Protein AF-A0A8S2B0I2-F1 (afdb_monomer_lite)

Structure (mmCIF, N/CA/C/O backbone):
data_AF-A0A8S2B0I2-F1
#
_entry.id   AF-A0A8S2B0I2-F1
#
loop_
_atom_site.group_PDB
_atom_site.id
_atom_site.type_symbol
_atom_site.label_atom_id
_atom_site.label_alt_id
_atom_site.label_comp_id
_atom_site.label_asym_id
_atom_site.label_entity_id
_atom_site.label_seq_id
_atom_site.pdbx_PDB_ins_code
_atom_site.Cartn_x
_atom_site.Cartn_y
_atom_site.Cartn_z
_atom_site.occupancy
_atom_site.B_iso_or_equiv
_atom_site.auth_seq_id
_atom_site.auth_comp_id
_atom_site.auth_asym_id
_atom_site.auth_atom_id
_atom_site.pdbx_PDB_model_num
ATOM 1 N N . MET A 1 1 ? -21.953 -1.258 -14.626 1.00 63.03 1 MET A N 1
ATOM 2 C CA . MET A 1 1 ? -21.157 -0.510 -15.625 1.00 63.03 1 MET A CA 1
ATOM 3 C C . MET A 1 1 ? -19.674 -0.447 -15.233 1.00 63.03 1 MET A C 1
ATOM 5 O O . MET A 1 1 ? -18.869 -1.016 -15.953 1.00 63.03 1 MET A O 1
ATOM 9 N N . MET A 1 2 ? -19.300 0.122 -14.073 1.00 77.00 2 MET A N 1
ATOM 10 C CA . MET A 1 2 ? -17.888 0.234 -13.629 1.00 77.00 2 MET A CA 1
ATOM 11 C C . MET A 1 2 ? -17.119 -1.097 -13.538 1.00 77.00 2 MET A C 1
ATOM 13 O O . MET A 1 2 ? -15.950 -1.144 -13.905 1.00 77.00 2 MET A O 1
ATOM 17 N N . ALA A 1 3 ? -17.766 -2.188 -13.109 1.00 78.00 3 ALA A N 1
ATOM 18 C CA . ALA A 1 3 ? -17.109 -3.492 -12.963 1.00 78.00 3 ALA A CA 1
ATOM 19 C C . ALA A 1 3 ? -16.516 -4.033 -14.279 1.00 78.00 3 ALA A C 1
ATOM 21 O O . ALA A 1 3 ? -15.490 -4.700 -14.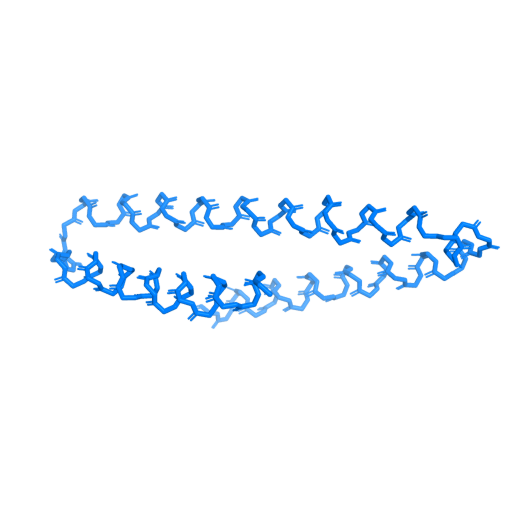255 1.00 78.00 3 ALA A O 1
ATOM 22 N N . PHE A 1 4 ? -17.124 -3.707 -15.425 1.00 82.75 4 PHE A N 1
ATOM 23 C CA . PHE A 1 4 ? -16.644 -4.153 -16.735 1.00 82.75 4 PHE A CA 1
ATOM 24 C C . PHE A 1 4 ? -15.375 -3.400 -17.151 1.00 82.75 4 PHE A C 1
ATOM 26 O O . PHE A 1 4 ? -14.410 -4.003 -17.605 1.00 82.75 4 PHE A O 1
ATOM 33 N N . PHE A 1 5 ? -15.342 -2.085 -16.916 1.00 82.06 5 PHE A N 1
ATOM 34 C CA . PHE A 1 5 ? -14.149 -1.272 -17.149 1.00 82.06 5 PHE A CA 1
ATOM 35 C C . PHE A 1 5 ? -12.993 -1.695 -16.244 1.00 82.06 5 PHE A C 1
ATOM 37 O O . PHE A 1 5 ? -11.864 -1.793 -16.718 1.00 82.06 5 PHE A O 1
ATOM 44 N N . PHE A 1 6 ? -13.267 -2.014 -14.975 1.00 80.81 6 PHE A N 1
ATOM 45 C CA . PHE A 1 6 ? -12.249 -2.541 -14.067 1.00 80.81 6 PHE A CA 1
ATOM 46 C C . PHE A 1 6 ? -11.723 -3.897 -14.556 1.00 80.81 6 PHE A C 1
ATOM 48 O O . PHE A 1 6 ? -10.522 -4.052 -14.756 1.00 80.81 6 PHE A O 1
ATOM 55 N N . ALA A 1 7 ? -12.624 -4.832 -14.874 1.00 85.31 7 ALA A N 1
ATOM 56 C CA . ALA A 1 7 ? -12.274 -6.169 -15.350 1.00 85.31 7 ALA A CA 1
ATOM 57 C C . ALA A 1 7 ? -11.482 -6.184 -16.669 1.00 85.31 7 ALA A C 1
ATOM 59 O O . ALA A 1 7 ? -10.772 -7.152 -16.913 1.00 85.31 7 ALA A O 1
ATOM 60 N N . VAL A 1 8 ? -11.576 -5.143 -17.505 1.00 87.94 8 VAL A N 1
ATOM 61 C CA . VAL A 1 8 ? -10.761 -4.995 -18.728 1.00 87.94 8 VAL A CA 1
ATOM 62 C C . VAL A 1 8 ? -9.457 -4.238 -18.458 1.00 87.94 8 VAL A C 1
ATOM 64 O O . VAL A 1 8 ? -8.404 -4.616 -18.970 1.00 87.94 8 VAL A O 1
ATOM 67 N N . THR A 1 9 ? -9.491 -3.196 -17.627 1.00 84.88 9 THR A N 1
ATOM 68 C CA . THR A 1 9 ? -8.307 -2.368 -17.338 1.00 84.88 9 THR A CA 1
ATOM 69 C C . THR A 1 9 ? -7.268 -3.136 -16.521 1.00 84.88 9 THR A C 1
ATOM 71 O O . THR A 1 9 ? -6.072 -2.983 -16.762 1.00 84.88 9 THR A O 1
ATOM 74 N N . THR A 1 10 ? -7.694 -4.009 -15.602 1.00 85.94 10 THR A N 1
ATOM 75 C CA . THR A 1 10 ? -6.788 -4.835 -14.789 1.00 85.94 10 THR A CA 1
ATOM 76 C C . THR A 1 10 ? -5.930 -5.796 -15.628 1.00 85.94 10 THR A C 1
ATOM 78 O O . THR A 1 10 ? -4.706 -5.708 -15.527 1.00 85.94 10 THR A O 1
ATOM 81 N N . PRO A 1 11 ? -6.486 -6.679 -16.486 1.00 87.69 11 PRO A N 1
ATOM 82 C CA . PRO A 1 11 ? -5.668 -7.552 -17.324 1.00 87.69 11 PRO A CA 1
ATOM 83 C C . PRO A 1 11 ? -4.850 -6.760 -18.344 1.00 87.69 11 PRO A C 1
ATOM 85 O O . PRO A 1 11 ? -3.711 -7.131 -18.607 1.00 87.69 11 PRO A O 1
ATOM 88 N N . PHE A 1 12 ? -5.372 -5.644 -18.866 1.00 88.56 12 PHE A N 1
ATOM 89 C CA . PHE A 1 12 ? -4.603 -4.771 -19.752 1.00 88.56 12 PHE A CA 1
ATOM 90 C C . PHE A 1 12 ? -3.353 -4.208 -19.060 1.00 88.56 12 PHE A C 1
ATOM 92 O O . PHE A 1 12 ? -2.258 -4.304 -19.610 1.00 88.56 12 PHE A O 1
ATOM 99 N N . GLY A 1 13 ? -3.485 -3.695 -17.833 1.00 85.38 13 GLY A N 1
ATOM 100 C CA . GLY A 1 13 ? -2.354 -3.210 -17.039 1.00 85.38 13 GLY A CA 1
ATOM 101 C C . GLY A 1 13 ? -1.325 -4.302 -16.727 1.00 85.38 13 GLY A C 1
ATOM 102 O O . GLY A 1 13 ? -0.125 -4.049 -16.816 1.00 85.38 13 GLY A O 1
ATOM 103 N N . ILE A 1 14 ? -1.777 -5.530 -16.438 1.00 85.38 14 ILE A N 1
ATOM 104 C CA . ILE A 1 14 ? -0.894 -6.686 -16.205 1.00 85.38 14 ILE A CA 1
ATOM 105 C C . ILE A 1 14 ? -0.116 -7.042 -17.479 1.00 85.38 14 ILE A C 1
ATOM 107 O O . ILE A 1 14 ? 1.103 -7.193 -17.426 1.00 85.38 14 ILE A O 1
ATOM 111 N N . VAL A 1 15 ? -0.792 -7.132 -18.630 1.00 86.88 15 VAL A N 1
ATOM 112 C CA . VAL A 1 15 ? -0.148 -7.417 -19.925 1.00 86.88 15 VAL A CA 1
ATOM 113 C C . VAL A 1 15 ? 0.867 -6.335 -20.276 1.00 86.88 15 VAL A C 1
ATOM 115 O O . VAL A 1 15 ? 1.975 -6.656 -20.700 1.00 86.88 15 VAL A O 1
ATOM 118 N N . LEU A 1 16 ? 0.525 -5.064 -20.056 1.00 84.50 16 LEU A N 1
ATOM 119 C CA . LEU A 1 16 ? 1.439 -3.952 -20.292 1.00 84.50 16 LEU A CA 1
ATOM 120 C C . LEU A 1 16 ? 2.671 -4.046 -19.376 1.00 84.50 16 LEU A C 1
ATOM 122 O O . LEU A 1 16 ? 3.793 -3.897 -19.848 1.00 84.50 16 LEU A O 1
ATOM 126 N N . GLY A 1 17 ? 2.479 -4.374 -18.094 1.00 80.00 17 GLY A N 1
ATOM 127 C CA . GLY A 1 17 ? 3.568 -4.595 -17.139 1.00 80.00 17 GLY A CA 1
ATOM 128 C C . GLY A 1 17 ? 4.517 -5.725 -17.554 1.00 80.00 17 GLY A C 1
ATOM 129 O O . GLY A 1 17 ? 5.732 -5.536 -17.518 1.00 80.00 17 GLY A O 1
ATOM 130 N N . ILE A 1 18 ? 3.975 -6.860 -18.015 1.00 81.12 18 ILE A N 1
ATOM 131 C CA . ILE A 1 18 ? 4.757 -8.004 -18.520 1.00 81.12 18 ILE A CA 1
ATOM 132 C C . ILE A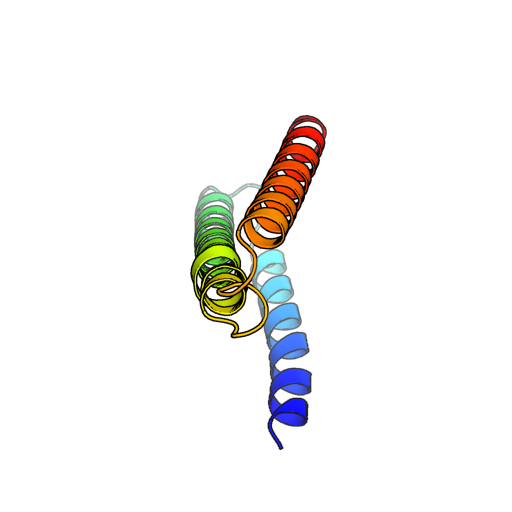 1 18 ? 5.476 -7.652 -19.832 1.00 81.12 18 ILE A C 1
ATOM 134 O O . ILE A 1 18 ? 6.621 -8.042 -20.047 1.00 81.12 18 ILE A O 1
ATOM 138 N N . ALA A 1 19 ? 4.828 -6.899 -20.722 1.00 80.12 19 ALA A N 1
ATOM 139 C CA . ALA A 1 19 ? 5.443 -6.461 -21.971 1.00 80.12 19 ALA A CA 1
ATOM 140 C C . ALA A 1 19 ? 6.620 -5.513 -21.708 1.00 80.12 19 ALA A C 1
ATOM 142 O O . ALA A 1 19 ? 7.689 -5.691 -22.290 1.00 80.12 19 ALA A O 1
ATOM 143 N N . LEU A 1 20 ? 6.459 -4.547 -20.795 1.00 74.56 20 LEU A N 1
ATOM 144 C CA . LEU A 1 20 ? 7.560 -3.683 -20.379 1.00 74.56 20 LEU A CA 1
ATOM 145 C C . LEU A 1 20 ? 8.695 -4.498 -19.751 1.00 74.56 20 LEU A C 1
ATOM 147 O O . LEU A 1 20 ? 9.843 -4.301 -20.143 1.00 74.56 20 LEU A O 1
ATOM 151 N N . SER A 1 21 ? 8.404 -5.434 -18.840 1.00 70.62 21 SER A N 1
ATOM 152 C CA . SER A 1 21 ? 9.451 -6.255 -18.217 1.00 70.62 21 SER A CA 1
ATOM 153 C C . SER A 1 21 ? 10.168 -7.171 -19.215 1.00 70.62 21 SER A C 1
ATOM 155 O O . SER A 1 21 ? 11.371 -7.358 -19.089 1.00 70.62 21 SER A O 1
ATOM 157 N N . SER A 1 22 ? 9.482 -7.673 -20.247 1.00 67.12 22 SER A N 1
ATOM 158 C CA . SER A 1 22 ? 10.080 -8.523 -21.288 1.00 67.12 22 SER A CA 1
ATOM 159 C C . SER A 1 22 ? 10.958 -7.764 -22.292 1.00 67.12 22 SER A C 1
ATOM 161 O O . SER A 1 22 ? 11.812 -8.380 -22.930 1.00 67.12 22 SER A O 1
ATOM 163 N N . ILE A 1 23 ? 10.742 -6.457 -22.482 1.00 65.75 23 ILE A N 1
ATOM 164 C CA . ILE A 1 23 ? 11.560 -5.612 -23.376 1.00 65.75 23 ILE A CA 1
ATOM 165 C C . ILE A 1 23 ? 12.844 -5.151 -22.662 1.00 65.75 23 ILE A C 1
ATOM 167 O O . ILE A 1 23 ? 13.838 -4.796 -23.307 1.00 65.75 23 ILE A O 1
ATOM 171 N N . TYR A 1 24 ? 12.865 -5.198 -21.328 1.00 59.94 24 TYR A N 1
ATOM 172 C CA . TYR A 1 24 ? 14.054 -4.915 -20.542 1.00 59.94 24 TYR A CA 1
ATOM 173 C C . TYR A 1 24 ? 15.036 -6.086 -20.565 1.00 59.94 24 TYR A C 1
ATOM 175 O O . TYR A 1 24 ? 14.778 -7.157 -20.040 1.00 59.94 24 TYR A O 1
ATOM 183 N N . ARG A 1 25 ? 16.221 -5.863 -21.142 1.00 57.44 25 ARG A N 1
ATOM 184 C CA . ARG A 1 25 ? 17.369 -6.758 -20.946 1.00 57.44 25 ARG A CA 1
ATOM 185 C C . ARG A 1 25 ? 17.825 -6.659 -19.487 1.00 57.44 25 ARG A C 1
ATOM 187 O O . ARG A 1 25 ? 18.202 -5.567 -19.057 1.00 57.44 25 ARG A O 1
ATOM 194 N N . ASP A 1 26 ? 17.870 -7.793 -18.789 1.00 57.09 26 ASP A N 1
ATOM 195 C CA . ASP A 1 26 ? 18.083 -7.957 -17.334 1.00 57.09 26 ASP A CA 1
ATOM 196 C C . ASP A 1 26 ? 19.359 -7.325 -16.731 1.00 57.09 26 ASP A C 1
ATOM 198 O O . ASP A 1 26 ? 19.548 -7.353 -15.521 1.00 57.09 26 ASP A O 1
ATOM 202 N N . ASN A 1 27 ? 20.245 -6.730 -17.538 1.00 55.59 27 ASN A N 1
ATOM 203 C CA . ASN A 1 27 ? 21.539 -6.199 -17.090 1.00 55.59 27 ASN A CA 1
ATOM 204 C C . ASN A 1 27 ? 21.826 -4.756 -17.555 1.00 55.59 27 ASN A C 1
ATOM 206 O O . ASN A 1 27 ? 22.981 -4.334 -17.595 1.00 55.59 27 ASN A O 1
ATOM 210 N N . SER A 1 28 ? 20.802 -3.997 -17.967 1.00 63.69 28 SER A N 1
ATOM 211 C CA . SER A 1 28 ? 20.963 -2.590 -18.367 1.00 63.69 28 SER A CA 1
ATOM 212 C C . SER A 1 28 ? 20.569 -1.634 -17.232 1.00 63.69 28 SER A C 1
ATOM 214 O O . SER A 1 28 ? 19.489 -1.798 -16.662 1.00 63.69 28 SER A O 1
ATOM 216 N N . PRO A 1 29 ? 21.351 -0.576 -16.938 1.00 68.62 29 PRO A N 1
ATOM 217 C CA . PRO A 1 29 ? 21.007 0.416 -15.911 1.00 68.62 29 PRO A CA 1
ATOM 218 C C . PRO A 1 29 ? 19.658 1.106 -16.170 1.00 68.62 29 PRO A C 1
ATOM 220 O O . PRO A 1 29 ? 18.962 1.491 -15.235 1.00 68.62 29 PRO A O 1
ATOM 223 N N . THR A 1 30 ? 19.234 1.201 -17.433 1.00 71.25 30 THR A N 1
ATOM 224 C CA . THR A 1 30 ? 17.914 1.725 -17.807 1.00 71.25 30 THR A CA 1
ATOM 225 C C . THR A 1 30 ? 16.745 0.860 -17.324 1.00 71.25 30 THR A C 1
ATOM 227 O O . THR A 1 30 ? 15.666 1.409 -17.127 1.00 71.25 30 THR A O 1
ATOM 230 N N . ALA A 1 31 ? 16.940 -0.447 -17.104 1.00 74.12 31 ALA A N 1
ATOM 231 C CA . ALA A 1 31 ? 15.923 -1.360 -16.563 1.00 74.12 31 ALA A CA 1
ATOM 232 C C . ALA A 1 31 ? 15.668 -1.132 -15.081 1.00 74.12 31 ALA A C 1
ATOM 234 O O . ALA A 1 31 ? 14.530 -1.003 -14.637 1.00 74.12 31 ALA A O 1
ATOM 235 N N . LEU A 1 32 ? 16.754 -1.023 -14.321 1.00 75.31 32 LEU A N 1
ATOM 236 C CA . LEU A 1 32 ? 16.697 -0.772 -12.888 1.00 75.31 32 LEU A CA 1
ATOM 237 C C . LEU A 1 32 ? 16.031 0.574 -12.590 1.00 75.31 32 LEU A C 1
ATOM 239 O O . LEU A 1 32 ? 15.224 0.666 -11.668 1.00 75.31 32 LEU A O 1
ATOM 243 N N . ILE A 1 33 ? 16.315 1.603 -13.396 1.00 79.69 33 ILE A N 1
ATOM 244 C CA . ILE A 1 33 ? 15.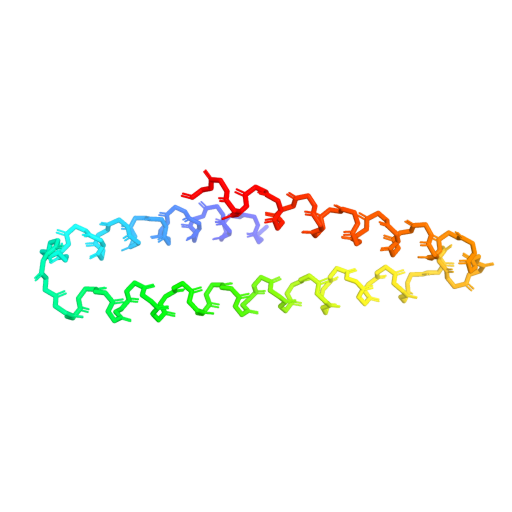731 2.939 -13.216 1.00 79.69 33 ILE A CA 1
ATOM 245 C C . ILE A 1 33 ? 14.215 2.922 -13.448 1.00 79.69 33 ILE A C 1
ATOM 247 O O . ILE A 1 33 ? 13.475 3.521 -12.670 1.00 79.69 33 ILE A O 1
ATOM 251 N N . THR A 1 34 ? 13.724 2.243 -14.483 1.00 81.25 34 THR A N 1
ATOM 252 C CA . THR A 1 34 ? 12.284 2.240 -14.785 1.00 81.25 34 THR A CA 1
ATOM 253 C C . THR A 1 34 ? 11.489 1.305 -13.898 1.00 81.25 34 THR A C 1
ATOM 255 O O . THR A 1 34 ? 10.407 1.694 -13.470 1.00 81.25 34 THR A O 1
ATOM 258 N N . VAL A 1 35 ? 12.017 0.132 -13.544 1.00 82.06 35 VAL A N 1
ATOM 259 C CA . VAL A 1 35 ? 11.397 -0.723 -12.522 1.00 82.06 35 VAL A CA 1
ATOM 260 C C . VAL A 1 35 ? 11.381 0.004 -11.179 1.00 82.06 35 VAL A C 1
ATOM 262 O O . VAL A 1 35 ? 10.353 0.013 -10.508 1.00 82.06 35 VAL A O 1
ATOM 265 N N . GLY A 1 36 ? 12.470 0.690 -10.819 1.00 83.38 36 GLY A N 1
ATOM 266 C CA . GLY A 1 36 ? 12.530 1.538 -9.629 1.00 83.38 36 GLY A CA 1
ATOM 267 C C . GLY A 1 36 ? 11.477 2.650 -9.642 1.00 83.38 36 GLY A C 1
ATOM 268 O O . GLY A 1 36 ? 10.771 2.827 -8.651 1.00 83.38 36 GLY A O 1
ATOM 269 N N . LEU A 1 37 ? 11.311 3.352 -10.769 1.00 88.44 37 LEU A N 1
ATOM 270 C CA . LEU A 1 37 ? 10.297 4.399 -10.926 1.00 88.44 37 LEU A CA 1
ATOM 271 C C . LEU A 1 37 ? 8.873 3.836 -10.834 1.00 88.44 37 LEU A C 1
ATOM 273 O O . LEU A 1 37 ? 8.054 4.367 -10.089 1.00 88.44 37 LEU A O 1
ATOM 277 N N . LEU A 1 38 ? 8.584 2.746 -11.549 1.00 87.00 38 LEU A N 1
ATOM 278 C CA . LEU A 1 38 ? 7.276 2.086 -11.520 1.00 87.00 38 LEU A CA 1
ATOM 279 C C . LEU A 1 38 ? 6.942 1.574 -10.114 1.00 87.00 38 LEU A C 1
ATOM 281 O O . LEU A 1 38 ? 5.815 1.746 -9.649 1.00 87.00 38 LEU A O 1
ATOM 285 N N . ASN A 1 39 ? 7.925 1.009 -9.411 1.00 87.19 39 ASN A N 1
ATOM 286 C CA . ASN A 1 39 ? 7.763 0.556 -8.035 1.00 87.19 39 ASN A CA 1
ATOM 287 C C . ASN A 1 39 ? 7.523 1.731 -7.072 1.00 87.19 39 ASN A C 1
ATOM 289 O O . ASN A 1 39 ? 6.639 1.653 -6.224 1.00 87.19 39 ASN A O 1
ATOM 293 N N . ALA A 1 40 ? 8.240 2.849 -7.235 1.00 90.38 40 ALA A N 1
ATOM 294 C CA . ALA A 1 40 ? 8.024 4.058 -6.441 1.00 90.38 40 ALA A CA 1
ATOM 295 C C . ALA A 1 40 ? 6.628 4.664 -6.675 1.00 90.38 40 ALA A C 1
ATOM 297 O O . ALA A 1 40 ? 5.941 5.019 -5.715 1.00 90.38 40 ALA A O 1
ATOM 298 N N . CYS A 1 41 ? 6.173 4.730 -7.931 1.00 91.44 41 CYS A N 1
ATOM 299 C CA . CYS A 1 41 ? 4.817 5.169 -8.267 1.00 91.44 41 CYS A CA 1
ATOM 300 C C . CYS A 1 41 ? 3.755 4.249 -7.646 1.00 91.44 41 CYS A C 1
ATOM 302 O O . CYS A 1 41 ? 2.793 4.740 -7.053 1.00 91.44 41 CYS A O 1
ATOM 304 N N . SER A 1 42 ? 3.944 2.929 -7.737 1.00 89.50 42 SER A N 1
ATOM 305 C CA . SER A 1 42 ? 3.043 1.938 -7.138 1.00 89.50 42 SER A CA 1
ATOM 306 C C . SER A 1 42 ? 2.974 2.082 -5.613 1.00 89.50 42 SER A C 1
ATOM 308 O O . SER A 1 42 ? 1.885 2.181 -5.048 1.00 89.50 42 SER A O 1
ATOM 310 N N . ALA A 1 43 ? 4.127 2.201 -4.945 1.00 90.69 43 ALA A N 1
ATOM 311 C CA . ALA A 1 43 ? 4.201 2.425 -3.503 1.00 90.69 43 ALA A CA 1
ATOM 312 C C . ALA A 1 43 ? 3.492 3.725 -3.082 1.00 90.69 43 ALA A C 1
ATOM 314 O O . ALA A 1 43 ? 2.750 3.728 -2.101 1.00 90.69 43 ALA A O 1
ATOM 315 N N . GLY A 1 44 ? 3.658 4.811 -3.845 1.00 91.00 44 GLY A N 1
ATOM 316 C CA . GLY A 1 44 ? 2.971 6.082 -3.597 1.00 91.00 44 GLY A CA 1
ATOM 317 C C . GLY A 1 44 ? 1.445 5.968 -3.676 1.00 91.00 44 GLY A C 1
ATOM 318 O O . GLY A 1 44 ? 0.747 6.454 -2.784 1.00 91.00 44 GLY A O 1
ATOM 319 N N . LEU A 1 45 ? 0.920 5.277 -4.694 1.00 91.31 45 LEU A N 1
ATOM 320 C CA . LEU A 1 45 ? -0.520 5.020 -4.824 1.00 91.31 45 LEU A CA 1
ATOM 321 C C . LEU A 1 45 ? -1.057 4.158 -3.676 1.00 91.31 45 LEU A C 1
ATOM 323 O O . LEU A 1 45 ? -2.132 4.434 -3.146 1.00 91.31 45 LEU A O 1
ATOM 327 N N . LEU A 1 46 ? -0.298 3.143 -3.264 1.00 89.19 46 LEU A N 1
ATOM 328 C CA . LEU A 1 46 ? -0.690 2.234 -2.189 1.00 89.19 46 LEU A CA 1
ATOM 329 C C . LEU A 1 46 ? -0.741 2.958 -0.832 1.00 89.19 46 LEU A C 1
ATOM 331 O O . LEU A 1 46 ? -1.683 2.759 -0.065 1.00 89.19 46 LEU A O 1
ATOM 335 N N . ILE A 1 47 ? 0.207 3.866 -0.571 1.00 88.94 47 ILE A N 1
ATOM 336 C CA . ILE A 1 47 ? 0.189 4.750 0.607 1.00 88.94 47 ILE A CA 1
ATOM 337 C C . ILE A 1 47 ? -1.021 5.694 0.559 1.00 88.94 47 ILE A C 1
ATOM 339 O O . ILE A 1 47 ? -1.704 5.847 1.572 1.00 88.94 47 ILE A O 1
ATOM 343 N N . TYR A 1 48 ? -1.323 6.297 -0.597 1.00 89.19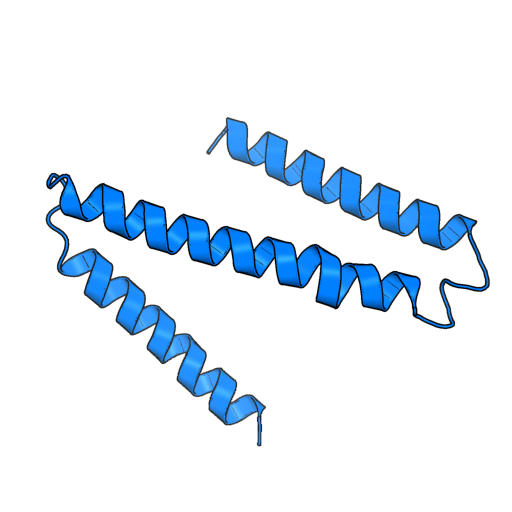 48 TYR A N 1
ATOM 344 C CA . TYR A 1 48 ? -2.491 7.172 -0.752 1.00 89.19 48 TYR A CA 1
ATOM 345 C C . TYR A 1 48 ? -3.801 6.430 -0.464 1.00 89.19 48 TYR A C 1
ATOM 347 O O . TYR A 1 48 ? -4.589 6.892 0.359 1.00 89.19 48 TYR A O 1
ATOM 355 N N . MET A 1 49 ? -4.001 5.248 -1.055 1.00 89.75 49 MET A N 1
ATOM 356 C CA . MET A 1 49 ? -5.181 4.423 -0.778 1.00 89.75 49 MET A CA 1
ATOM 357 C C . MET A 1 49 ? -5.272 4.027 0.699 1.00 89.75 49 MET A C 1
ATOM 359 O O . MET A 1 49 ? -6.349 4.079 1.287 1.00 89.75 49 MET A O 1
ATOM 363 N N . ALA A 1 50 ? -4.154 3.654 1.327 1.00 85.69 50 ALA A N 1
ATOM 364 C CA . ALA A 1 50 ? -4.150 3.244 2.727 1.00 85.69 50 ALA A CA 1
ATOM 365 C C . ALA A 1 50 ? -4.524 4.395 3.679 1.00 85.69 50 ALA A C 1
ATOM 367 O O . ALA A 1 50 ? -5.342 4.204 4.578 1.00 85.69 50 ALA A O 1
ATOM 368 N N . LEU A 1 51 ? -3.943 5.584 3.495 1.00 81.38 51 LEU A N 1
ATOM 369 C CA . LEU A 1 51 ? -4.159 6.729 4.389 1.00 81.38 51 LEU A CA 1
ATOM 370 C C . LEU A 1 51 ? -5.425 7.525 4.063 1.00 81.38 51 LEU A C 1
ATOM 372 O O . LEU A 1 51 ? -6.147 7.928 4.973 1.00 81.38 51 LEU A O 1
ATOM 376 N N . VAL A 1 52 ? -5.682 7.792 2.787 1.00 81.12 52 VAL A N 1
ATOM 377 C CA . VAL A 1 52 ? -6.744 8.713 2.370 1.00 81.12 52 VAL A CA 1
ATOM 378 C C . VAL A 1 52 ? -8.044 7.963 2.109 1.00 81.12 52 VAL A C 1
ATOM 380 O O . VAL A 1 52 ? -9.069 8.356 2.653 1.00 81.12 52 VAL A O 1
ATOM 383 N N . ASP A 1 53 ? -8.021 6.867 1.349 1.00 79.69 53 ASP A N 1
ATOM 384 C CA . ASP A 1 53 ? -9.258 6.138 1.025 1.00 79.69 53 ASP A CA 1
ATOM 385 C C . ASP A 1 53 ? -9.707 5.195 2.148 1.00 79.69 53 ASP A C 1
ATOM 387 O O . ASP A 1 53 ? -10.896 5.118 2.449 1.00 79.69 53 ASP A O 1
ATOM 391 N N . LEU A 1 54 ? -8.780 4.475 2.787 1.00 79.88 54 LEU A N 1
ATOM 392 C CA . LEU A 1 54 ? -9.101 3.507 3.842 1.00 79.88 54 LEU A CA 1
ATOM 393 C C . LEU A 1 54 ? -9.157 4.157 5.224 1.00 79.88 54 LEU A C 1
ATOM 395 O O . LEU A 1 54 ? -10.192 4.116 5.891 1.00 79.88 54 LEU A O 1
ATOM 399 N N . LEU A 1 55 ? -8.050 4.757 5.671 1.00 78.62 55 LEU A N 1
ATOM 400 C CA . LEU A 1 55 ? -7.954 5.262 7.037 1.00 78.62 55 LEU A CA 1
ATOM 401 C C . LEU A 1 55 ? -8.894 6.456 7.255 1.00 78.62 55 LEU A C 1
ATOM 403 O O . LEU A 1 55 ? -9.659 6.448 8.216 1.00 78.62 55 LEU A O 1
ATOM 407 N N . ALA A 1 56 ? -8.918 7.448 6.357 1.00 75.31 56 ALA A N 1
ATOM 408 C CA . ALA A 1 56 ? -9.815 8.594 6.524 1.00 75.31 56 ALA A CA 1
ATOM 409 C C . ALA A 1 56 ? -11.303 8.192 6.501 1.00 75.31 56 ALA A C 1
ATOM 411 O O . ALA A 1 56 ? -12.080 8.726 7.294 1.00 75.3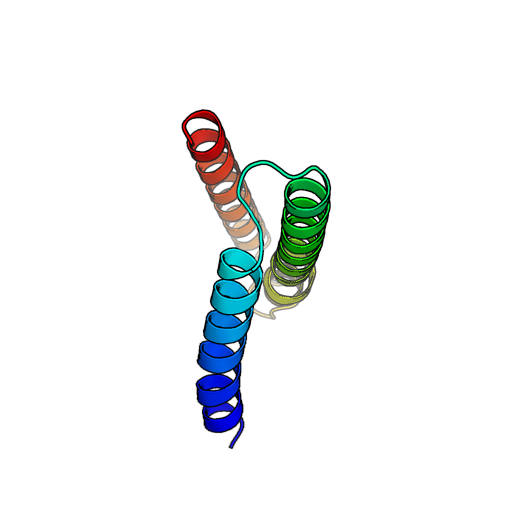1 56 ALA A O 1
ATOM 412 N N . ALA A 1 57 ? -11.695 7.217 5.671 1.00 73.19 57 ALA A N 1
ATOM 413 C CA . ALA A 1 57 ? -13.065 6.699 5.642 1.00 73.19 57 ALA A CA 1
ATOM 414 C C . ALA A 1 57 ? -13.455 5.980 6.945 1.00 73.19 57 ALA A C 1
ATOM 416 O O . ALA A 1 57 ? -14.567 6.173 7.440 1.00 73.19 57 ALA A O 1
ATOM 417 N N . GLU A 1 58 ? -12.540 5.208 7.539 1.00 70.69 58 GLU A N 1
ATOM 418 C CA . GLU A 1 58 ? -12.752 4.583 8.851 1.00 70.69 58 GLU A CA 1
ATOM 419 C C . GLU A 1 58 ? -12.924 5.648 9.951 1.00 70.69 58 GLU A C 1
ATOM 421 O O . GLU A 1 58 ? -13.871 5.572 10.735 1.00 70.69 58 GLU A O 1
ATOM 426 N N . PHE A 1 59 ? -12.078 6.688 9.985 1.00 64.81 59 PHE A N 1
ATOM 427 C CA . PHE A 1 59 ? -12.170 7.768 10.985 1.00 64.81 59 PHE A CA 1
ATOM 428 C C . PHE A 1 59 ? -13.401 8.676 10.808 1.00 64.81 59 PHE A C 1
ATOM 430 O O . PHE A 1 59 ? -13.939 9.172 11.799 1.00 64.81 59 PHE A O 1
ATOM 437 N N . MET A 1 60 ? -13.862 8.902 9.574 1.00 64.50 60 MET A N 1
ATOM 438 C CA . MET A 1 60 ? -15.058 9.708 9.277 1.00 64.50 60 MET A CA 1
ATOM 439 C C . MET A 1 60 ? -16.367 8.907 9.355 1.00 64.50 60 MET A C 1
ATOM 441 O O . MET A 1 60 ? -17.452 9.483 9.256 1.00 64.50 60 MET A O 1
ATOM 445 N N . GLY A 1 61 ? -16.300 7.588 9.554 1.00 66.25 61 GLY A N 1
ATOM 446 C CA . GLY A 1 61 ? -17.476 6.736 9.669 1.00 66.25 61 GLY A CA 1
ATOM 447 C C . GLY A 1 61 ? -18.280 7.002 10.957 1.00 66.25 61 GLY A C 1
ATOM 448 O O . GLY A 1 61 ? -17.709 7.009 12.053 1.00 66.25 61 GLY A O 1
ATOM 449 N N . PRO A 1 62 ? -19.626 7.102 10.893 1.00 58.19 62 PRO A N 1
ATOM 450 C CA . PRO A 1 62 ? -20.477 7.386 12.060 1.00 58.19 62 PRO A CA 1
ATOM 451 C C . PRO A 1 62 ? -20.401 6.310 13.161 1.00 58.19 62 PRO A C 1
ATOM 453 O O . PRO A 1 62 ? -20.767 6.558 14.307 1.00 58.19 62 PRO A O 1
ATOM 456 N N . LYS A 1 63 ? -19.898 5.109 12.836 1.00 56.03 63 LYS A N 1
ATOM 457 C CA . LYS A 1 63 ? -19.670 4.011 13.790 1.00 56.03 63 LYS A CA 1
ATOM 458 C C . LYS A 1 63 ? -18.403 4.190 14.640 1.00 56.03 63 LYS A C 1
ATOM 460 O O . LYS A 1 63 ? -18.355 3.651 15.744 1.00 56.03 63 LYS A O 1
ATOM 465 N N . LEU A 1 64 ? -17.400 4.925 14.150 1.00 54.94 64 LEU A N 1
ATOM 466 C CA . LEU A 1 64 ? -16.113 5.117 14.830 1.00 54.94 64 LEU A CA 1
ATOM 467 C C . LEU A 1 64 ? -16.089 6.406 15.667 1.00 54.94 64 LEU A C 1
ATOM 469 O O . LEU A 1 64 ? -15.567 6.394 16.782 1.00 54.94 64 LEU A O 1
ATOM 473 N N . GLN A 1 65 ? -16.759 7.470 15.203 1.00 54.22 65 GLN A N 1
ATOM 474 C CA . GLN A 1 65 ? -16.887 8.745 15.930 1.00 54.22 65 GLN A CA 1
ATOM 475 C C . GLN A 1 65 ? -17.518 8.609 17.327 1.00 54.22 65 GLN A C 1
ATOM 477 O O . GLN A 1 65 ? -17.183 9.370 18.232 1.00 54.22 65 GLN A O 1
ATOM 482 N N . GLY A 1 66 ? -18.410 7.635 17.527 1.00 61.34 66 GLY A N 1
ATOM 483 C CA . GLY A 1 66 ? -19.071 7.411 18.816 1.00 61.34 66 GLY A CA 1
ATOM 484 C C . GLY A 1 66 ? -18.248 6.619 19.840 1.00 61.34 66 GLY A C 1
ATOM 485 O O . GLY A 1 66 ? -18.631 6.567 21.006 1.00 61.34 66 GLY A O 1
ATOM 486 N N . ASN A 1 67 ? -17.142 5.971 19.446 1.00 65.19 67 ASN A N 1
ATOM 487 C CA . ASN A 1 67 ? -16.411 5.051 20.323 1.00 65.19 67 ASN A CA 1
ATOM 488 C C . ASN A 1 67 ? -14.893 5.075 20.063 1.00 65.19 67 ASN A C 1
ATOM 490 O O . ASN A 1 67 ? -14.338 4.231 19.357 1.00 65.19 67 ASN A O 1
ATOM 494 N N . ILE A 1 68 ? -14.195 5.986 20.748 1.00 66.88 68 ILE A N 1
ATOM 495 C CA . ILE A 1 68 ? -12.723 6.132 20.731 1.00 66.88 68 ILE A CA 1
ATOM 496 C C . ILE A 1 68 ? -11.984 4.805 20.993 1.00 66.88 68 ILE A C 1
ATOM 498 O O . ILE A 1 68 ? -10.930 4.552 20.412 1.00 66.88 68 ILE A O 1
ATOM 502 N N . LYS A 1 69 ? -12.548 3.903 21.812 1.00 68.56 69 LYS A N 1
ATOM 503 C CA . LYS A 1 69 ? -11.966 2.569 22.063 1.00 68.56 69 LYS A CA 1
ATOM 504 C C . LYS A 1 69 ? -11.888 1.697 20.803 1.00 68.56 69 LYS A C 1
ATOM 506 O O . LYS A 1 69 ? -10.991 0.864 20.706 1.00 68.56 69 LYS A O 1
ATOM 511 N N . LEU A 1 70 ? -12.824 1.850 19.867 1.00 68.75 70 LEU A N 1
ATOM 512 C CA . LEU A 1 70 ? -12.881 1.074 18.624 1.00 68.75 70 LEU A CA 1
ATOM 513 C C . LEU A 1 70 ? -11.921 1.662 17.581 1.00 68.75 70 LEU A C 1
ATOM 515 O O . LEU A 1 70 ? -11.193 0.918 16.932 1.00 68.75 70 LEU A O 1
ATOM 519 N N . GLN A 1 71 ? -11.806 2.990 17.548 1.00 68.31 71 GLN A N 1
ATOM 520 C CA . GLN A 1 71 ? -10.815 3.710 16.749 1.00 68.31 71 GLN A CA 1
ATOM 521 C C . GLN A 1 71 ? -9.374 3.329 17.115 1.00 68.31 71 GLN A C 1
ATOM 523 O O . GLN A 1 71 ? -8.568 3.024 16.237 1.00 68.31 71 GLN A O 1
ATOM 528 N N . ILE A 1 72 ? -9.062 3.256 18.415 1.00 71.19 72 ILE A N 1
ATOM 529 C CA . ILE A 1 72 ? -7.744 2.806 18.888 1.00 71.19 72 ILE A CA 1
ATOM 530 C C . ILE A 1 72 ? -7.485 1.350 18.480 1.00 71.19 72 ILE A C 1
ATOM 532 O O . ILE A 1 72 ? -6.374 1.038 18.064 1.00 71.19 72 ILE A O 1
ATOM 536 N N . LYS A 1 73 ? -8.491 0.463 18.537 1.00 77.12 73 LYS A N 1
ATOM 537 C CA . LYS A 1 73 ? -8.349 -0.935 18.090 1.00 77.12 73 LYS A CA 1
ATOM 538 C C . LYS A 1 73 ? -8.068 -1.045 16.589 1.00 77.12 73 LYS A C 1
ATOM 540 O O . LYS A 1 73 ? -7.176 -1.805 16.226 1.00 77.12 73 LYS A O 1
ATOM 545 N N . CYS A 1 74 ? -8.768 -0.287 15.739 1.00 76.19 74 CYS A N 1
ATOM 546 C CA . CYS A 1 74 ? -8.484 -0.253 14.298 1.00 76.19 74 CYS A CA 1
ATOM 547 C C . CYS A 1 74 ? -7.073 0.274 14.019 1.00 76.19 74 CYS A C 1
ATOM 549 O O . CYS A 1 74 ? -6.340 -0.326 13.238 1.00 76.19 74 CYS A O 1
ATOM 551 N N . PHE A 1 75 ? -6.648 1.335 14.709 1.00 76.69 75 PHE A N 1
ATOM 552 C CA . PHE A 1 75 ? -5.292 1.867 14.562 1.00 76.69 75 PHE A CA 1
ATOM 553 C C . PHE A 1 75 ? -4.223 0.861 15.014 1.00 76.69 75 PHE A C 1
ATOM 555 O O . PHE A 1 75 ? -3.206 0.688 14.347 1.00 76.69 75 PHE A O 1
ATOM 562 N N . PHE A 1 76 ? -4.475 0.136 16.107 1.00 80.50 76 PHE A N 1
ATOM 563 C CA . PHE A 1 76 ? -3.586 -0.924 16.581 1.00 80.50 76 PHE A CA 1
ATOM 564 C C . PHE A 1 76 ? -3.516 -2.094 15.593 1.00 80.50 76 PHE A C 1
ATOM 566 O O . PHE A 1 76 ? -2.432 -2.602 15.328 1.00 80.50 76 PHE A O 1
ATOM 573 N N . ALA A 1 77 ? -4.650 -2.496 15.012 1.00 82.62 77 ALA A N 1
ATOM 574 C CA . ALA A 1 77 ? -4.699 -3.526 13.978 1.00 82.62 77 ALA A CA 1
ATOM 575 C C . ALA A 1 77 ? -3.956 -3.091 12.703 1.00 82.62 77 ALA A C 1
ATOM 577 O O . ALA A 1 77 ? -3.210 -3.886 12.134 1.00 82.62 77 ALA A O 1
ATOM 578 N N . ALA A 1 78 ? -4.090 -1.825 12.295 1.00 82.75 78 ALA A N 1
ATOM 579 C CA . ALA A 1 78 ? -3.366 -1.257 11.160 1.00 82.75 78 ALA A CA 1
ATOM 580 C C . ALA A 1 78 ? -1.847 -1.205 11.410 1.00 82.75 78 ALA A C 1
ATOM 582 O O . ALA A 1 78 ? -1.067 -1.610 10.547 1.00 82.75 78 ALA A O 1
ATOM 583 N N . LEU A 1 79 ? -1.417 -0.782 12.605 1.00 83.62 79 LEU A N 1
ATOM 584 C CA . LEU A 1 79 ? -0.008 -0.806 13.014 1.00 83.62 79 LEU A CA 1
ATOM 585 C C . LEU A 1 79 ? 0.552 -2.229 13.065 1.00 83.62 79 LEU A C 1
ATOM 587 O O . LEU A 1 79 ? 1.672 -2.456 12.615 1.00 83.62 79 LEU A O 1
ATOM 591 N N . LEU A 1 80 ? -0.222 -3.188 13.574 1.00 86.94 80 LEU A N 1
ATOM 592 C CA . LEU A 1 80 ? 0.173 -4.595 13.623 1.00 86.94 80 LEU A CA 1
ATOM 593 C C . LEU A 1 80 ? 0.299 -5.174 12.206 1.00 86.94 80 LEU A C 1
ATOM 595 O O . LEU A 1 80 ? 1.276 -5.860 11.920 1.00 86.94 80 LEU A O 1
ATOM 599 N N . GLY A 1 81 ? -0.618 -4.831 11.296 1.00 84.94 81 GLY A N 1
ATOM 600 C CA . GLY A 1 81 ? -0.534 -5.196 9.878 1.00 84.94 81 GLY A CA 1
ATOM 601 C C . GLY A 1 81 ? 0.697 -4.608 9.179 1.00 84.94 81 GLY A C 1
ATOM 602 O O . GLY A 1 81 ? 1.428 -5.334 8.505 1.00 84.94 81 GLY A O 1
ATOM 603 N N . CYS A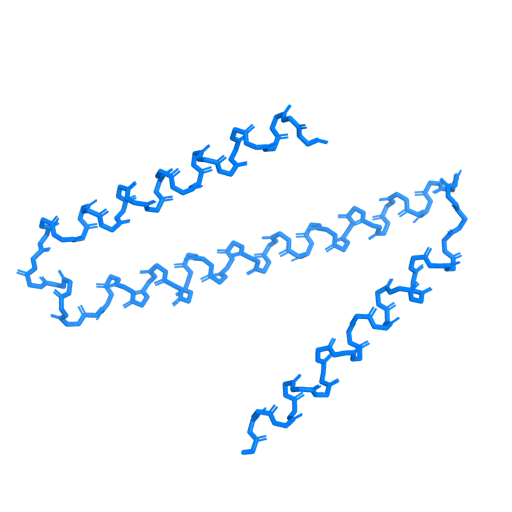 1 82 ? 0.979 -3.320 9.396 1.00 83.50 82 CYS A N 1
ATOM 604 C CA . CYS A 1 82 ? 2.176 -2.656 8.873 1.00 83.50 82 CYS A CA 1
ATOM 605 C C . CYS A 1 82 ? 3.466 -3.274 9.444 1.00 83.50 82 CYS A C 1
ATOM 607 O O . CYS A 1 82 ? 4.396 -3.589 8.699 1.00 83.50 82 CYS A O 1
ATOM 609 N N . GLY A 1 83 ? 3.497 -3.532 10.754 1.00 84.94 83 GLY A N 1
ATOM 610 C CA . GLY A 1 83 ? 4.605 -4.210 11.425 1.00 84.94 83 GLY A CA 1
ATOM 611 C C . GLY A 1 83 ? 4.837 -5.624 10.887 1.00 84.94 83 GLY A C 1
ATOM 612 O O . GLY A 1 83 ? 5.977 -5.994 10.614 1.00 84.94 83 GLY A O 1
ATOM 613 N N . GLY A 1 84 ? 3.766 -6.388 10.655 1.00 85.81 84 GLY A N 1
ATOM 614 C CA . GLY A 1 84 ? 3.832 -7.717 10.044 1.00 85.81 84 GLY A CA 1
ATOM 615 C C . GLY A 1 84 ? 4.422 -7.687 8.633 1.00 85.81 84 GLY A C 1
ATOM 616 O O . GLY A 1 84 ? 5.342 -8.450 8.336 1.00 85.81 84 GLY A O 1
ATOM 617 N N . MET A 1 85 ? 3.966 -6.757 7.790 1.00 86.25 85 MET A N 1
ATOM 618 C CA . MET A 1 85 ? 4.512 -6.567 6.439 1.00 86.25 85 MET A CA 1
ATOM 619 C C . MET A 1 85 ? 5.983 -6.123 6.457 1.00 86.25 85 MET A C 1
ATOM 621 O O . MET A 1 85 ? 6.772 -6.597 5.644 1.00 86.25 85 MET A O 1
ATOM 625 N N . SER A 1 86 ? 6.393 -5.281 7.411 1.00 82.25 86 SER A N 1
ATOM 626 C CA . SER A 1 86 ? 7.797 -4.870 7.564 1.00 82.25 86 SER A CA 1
ATOM 627 C C . SER A 1 86 ? 8.714 -6.030 7.974 1.00 82.25 86 SER A C 1
ATOM 629 O O . SER A 1 86 ? 9.847 -6.118 7.500 1.00 82.25 86 SER A O 1
ATOM 631 N N . ILE A 1 87 ? 8.229 -6.954 8.811 1.00 85.06 87 ILE A N 1
ATOM 632 C CA . ILE A 1 87 ? 8.981 -8.164 9.167 1.00 85.06 87 ILE A CA 1
ATOM 633 C C . ILE A 1 87 ? 9.152 -9.059 7.939 1.00 85.06 87 ILE A C 1
ATOM 635 O O . ILE A 1 87 ? 10.268 -9.512 7.696 1.00 85.06 87 ILE A O 1
ATOM 639 N N . LEU A 1 88 ? 8.093 -9.272 7.150 1.00 80.81 88 LEU A N 1
ATOM 640 C CA . LEU A 1 88 ? 8.176 -10.035 5.899 1.00 80.81 88 LEU A CA 1
ATOM 641 C C . LEU A 1 88 ? 9.165 -9.403 4.915 1.00 80.81 88 LEU A C 1
ATOM 643 O O . LEU A 1 88 ? 9.966 -10.118 4.327 1.00 80.81 88 LEU A O 1
ATOM 647 N N . ALA A 1 89 ? 9.181 -8.073 4.805 1.00 76.06 89 ALA A N 1
ATOM 648 C CA . ALA A 1 89 ? 10.103 -7.353 3.930 1.00 76.06 89 ALA A CA 1
ATOM 649 C C . ALA A 1 89 ? 11.588 -7.522 4.302 1.00 76.06 89 ALA A C 1
ATOM 651 O O . ALA A 1 89 ? 12.439 -7.342 3.443 1.00 76.06 89 ALA A O 1
ATOM 652 N N . LYS A 1 90 ? 11.931 -7.876 5.552 1.00 73.50 90 LYS A N 1
ATOM 653 C CA . LYS A 1 90 ? 13.322 -8.219 5.912 1.00 73.50 90 LYS A CA 1
ATOM 654 C C . LYS A 1 90 ? 13.762 -9.600 5.422 1.00 73.50 90 LYS A C 1
ATOM 656 O O . LYS A 1 90 ? 14.958 -9.874 5.427 1.00 73.50 90 LYS A O 1
ATOM 661 N N . TRP A 1 91 ? 12.811 -10.472 5.103 1.00 64.88 91 TRP A N 1
ATOM 662 C CA . TRP A 1 91 ? 13.056 -11.845 4.657 1.00 64.88 91 TRP A CA 1
ATOM 663 C C . TRP A 1 91 ? 12.734 -12.057 3.170 1.00 64.88 91 TRP A C 1
ATOM 665 O O . TRP A 1 91 ? 12.939 -13.164 2.674 1.00 64.88 91 TRP A O 1
ATOM 675 N N . ALA A 1 92 ? 12.218 -11.028 2.493 1.00 51.59 92 ALA A N 1
ATOM 676 C CA . ALA A 1 92 ? 12.023 -10.970 1.047 1.00 51.59 92 ALA A CA 1
ATOM 677 C C . ALA A 1 92 ? 13.275 -10.400 0.369 1.00 51.59 92 ALA A C 1
ATOM 679 O O . ALA A 1 92 ? 13.600 -10.889 -0.734 1.00 51.59 92 ALA A O 1
#

Foldseek 3Di:
DVVVVVVVVVVVVVVVVVVLQVVDDPPDPVNVVVVVVVVVVVVVVVVCCVVPVPLVCCCPDPVCVVDVPVNVVVVVVVVVVVVVVVVVVVVD

Secondary structure (DSSP, 8-state):
-HHHHHHHHHHHHHHHHHHHHHHS-TT-HHHHHHHHHHHHHHHHHHHHIIIIIIIHHHHHSHHHHT-HHHHHHHHHHHHHHHHHHHHHHTT-

Organism: Arabidopsis arenosa (NCBI:txid38785)

InterPro domains:
  IPR003689 Zinc/iron permease [PF02535] (2-89)

pLDDT: mean 77.17, std 10.44, range [51.59, 91.44]

Sequence (92 aa):
MMAFFFAVTTPFGIVLGIALSSIYRDNSPTALITVGLLNACSAGLLIYMALVDLLAAEFMGPKLQGNIKLQIKCFFAALLGCGGMSILAKWA

Radius of gyration: 18.56 Å; chains: 1; bounding box: 43×22×45 Å